Protein AF-A0A835I4B8-F1 (afdb_monomer)

pLDDT: mean 88.24, std 9.85, range [48.06, 96.88]

InterPro domains:
  IPR002713 FF domain [PF01846] (61-107)
  IPR002713 FF domain [PS51676] (58-112)
  IPR036517 FF domain superfamily [G3DSA:1.10.10.440] (50-114)
  IPR036517 FF domain superfamily [SSF81698] (50-108)
  IPR039726 Pre-mRNA-processing factor Prp40 [PTHR11864] (1-107)

Secondary structure (DSSP, 8-state):
-HHHHHHHHHHHHHHHHHHHHHHHHHHHHHHHHHHHHHHHHHHHHHHHHHHHHHHHHHHHHHHHHHHHHHH-TT--TT--HHHHHHHHHTSHHHHTS-HHHHHHHHHHHHHHHHHHHHHHHHHHHHHHT----

Structure (mmCIF, N/CA/C/O backbone):
data_AF-A0A835I4B8-F1
#
_entry.id   AF-A0A835I4B8-F1
#
loop_
_atom_site.group_PDB
_atom_site.id
_atom_site.type_symbol
_atom_site.label_atom_id
_atom_site.label_alt_id
_atom_site.label_comp_id
_atom_site.label_asym_id
_atom_site.label_entity_id
_atom_site.label_seq_id
_atom_site.pdbx_PDB_ins_code
_atom_site.Cartn_x
_atom_site.Cartn_y
_atom_site.Cartn_z
_atom_site.occupancy
_atom_site.B_iso_or_equiv
_atom_site.auth_seq_id
_atom_site.auth_comp_id
_atom_site.auth_asym_id
_atom_site.auth_atom_id
_atom_site.pdbx_PDB_model_num
ATOM 1 N N . GLU A 1 1 ? 53.348 14.210 -57.645 1.00 77.56 1 GLU A N 1
ATOM 2 C CA . GLU A 1 1 ? 52.325 15.281 -57.609 1.00 77.56 1 GLU A CA 1
ATOM 3 C C . GLU A 1 1 ? 50.900 14.759 -57.786 1.00 77.56 1 GLU A C 1
ATOM 5 O O . GLU A 1 1 ? 50.223 14.620 -56.779 1.00 77.56 1 GLU A O 1
ATOM 10 N N . ALA A 1 2 ? 50.426 14.392 -58.986 1.00 88.75 2 ALA A N 1
ATOM 11 C CA . ALA A 1 2 ? 49.009 14.008 -59.164 1.00 88.75 2 ALA A CA 1
ATOM 12 C C . ALA A 1 2 ? 48.566 12.755 -58.367 1.00 88.75 2 ALA A C 1
ATOM 14 O O . ALA A 1 2 ? 47.467 12.723 -57.818 1.00 88.75 2 ALA A O 1
ATOM 15 N N . LYS A 1 3 ? 49.424 11.729 -58.271 1.00 88.94 3 LYS A N 1
ATOM 16 C CA . LYS A 1 3 ? 49.136 10.504 -57.497 1.00 88.94 3 LYS A CA 1
ATOM 17 C C . LYS A 1 3 ? 49.097 10.756 -55.990 1.00 88.94 3 LYS A C 1
ATOM 19 O O . LYS A 1 3 ? 48.255 10.190 -55.302 1.00 88.94 3 LYS A O 1
ATOM 24 N N . ASP A 1 4 ? 49.986 11.613 -55.502 1.00 92.25 4 ASP A N 1
ATOM 25 C CA . ASP A 1 4 ? 50.086 11.944 -54.079 1.00 92.25 4 ASP A CA 1
ATOM 26 C C . ASP A 1 4 ? 48.875 12.770 -53.637 1.00 92.25 4 ASP A C 1
ATOM 28 O O . ASP A 1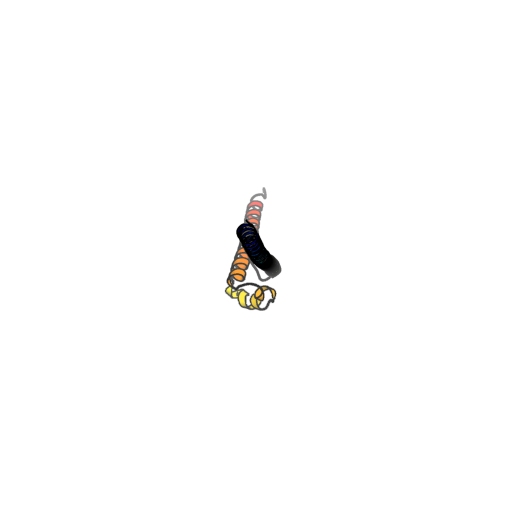 4 ? 48.282 12.491 -52.600 1.00 92.25 4 ASP A O 1
ATOM 32 N N . ALA A 1 5 ? 48.437 13.711 -54.481 1.00 92.38 5 ALA A N 1
ATOM 33 C CA . ALA A 1 5 ? 47.206 14.466 -54.266 1.00 92.38 5 ALA A CA 1
ATOM 34 C C . ALA A 1 5 ? 45.968 13.554 -54.245 1.00 92.38 5 ALA A C 1
ATOM 36 O O . ALA A 1 5 ? 45.131 13.669 -53.355 1.00 92.38 5 ALA A O 1
ATOM 37 N N . PHE A 1 6 ? 45.867 12.606 -55.184 1.00 92.12 6 PHE A N 1
ATOM 38 C CA . PHE A 1 6 ? 44.767 11.639 -55.201 1.00 92.12 6 PHE A CA 1
ATOM 39 C C . PHE A 1 6 ? 44.758 10.748 -53.951 1.00 92.12 6 PHE A C 1
ATOM 41 O O . PHE A 1 6 ? 43.703 10.515 -53.366 1.00 92.12 6 PHE A O 1
ATOM 48 N N . LYS A 1 7 ? 45.934 10.297 -53.502 1.00 94.12 7 LYS A N 1
ATOM 49 C CA . LYS A 1 7 ? 46.078 9.521 -52.268 1.00 94.12 7 LYS A CA 1
ATOM 50 C C . LYS A 1 7 ? 45.628 10.318 -51.039 1.00 94.12 7 LYS A C 1
ATOM 52 O O . LYS A 1 7 ? 44.854 9.793 -50.250 1.00 94.12 7 LYS A O 1
ATOM 57 N N . ALA A 1 8 ? 46.037 11.580 -50.921 1.00 94.12 8 ALA A N 1
ATOM 58 C CA . ALA A 1 8 ? 45.624 12.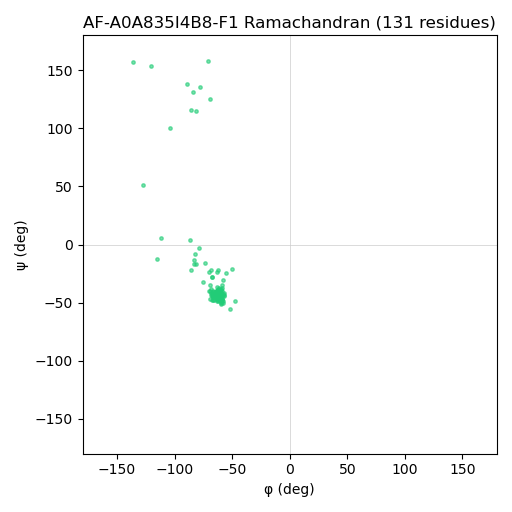445 -49.817 1.00 94.12 8 ALA A CA 1
ATOM 59 C C . ALA A 1 8 ? 44.102 12.683 -49.793 1.00 94.12 8 ALA A C 1
ATOM 61 O O . ALA A 1 8 ? 43.493 12.684 -48.727 1.00 94.12 8 ALA A O 1
ATOM 62 N N . LEU A 1 9 ? 43.471 12.834 -50.963 1.00 95.44 9 LEU A N 1
ATOM 63 C CA . LEU A 1 9 ? 42.014 12.966 -51.066 1.00 95.44 9 LEU A CA 1
ATOM 64 C C . LEU A 1 9 ? 41.284 11.684 -50.656 1.00 95.44 9 LEU A C 1
ATOM 66 O O . LEU A 1 9 ? 40.260 11.757 -49.982 1.00 95.44 9 LEU A O 1
ATOM 70 N N . LEU A 1 10 ? 41.809 10.516 -51.035 1.00 94.62 10 LEU A N 1
ATOM 71 C CA . LEU A 1 10 ? 41.258 9.233 -50.598 1.00 94.62 10 LEU A CA 1
ATOM 72 C C . LEU A 1 10 ? 41.387 9.048 -49.087 1.00 94.62 10 LEU A C 1
ATOM 74 O O . LEU A 1 10 ? 40.426 8.643 -48.443 1.00 94.62 10 LEU A O 1
ATOM 78 N N . GLU A 1 11 ? 42.548 9.368 -48.519 1.00 94.75 11 GLU A N 1
ATOM 79 C CA . GLU A 1 11 ? 42.771 9.308 -47.073 1.00 94.75 11 GLU A CA 1
ATOM 80 C C . GLU A 1 11 ? 41.817 10.247 -46.328 1.00 94.75 11 GLU A C 1
ATOM 82 O O . GLU A 1 11 ? 41.178 9.829 -45.366 1.00 94.75 11 GLU A O 1
ATOM 87 N N . TYR A 1 12 ? 41.640 11.478 -46.817 1.00 93.69 12 TYR A N 1
ATOM 88 C CA . TYR A 1 12 ? 40.679 12.425 -46.254 1.00 93.69 12 TYR A CA 1
ATOM 89 C C . TYR A 1 12 ? 39.241 11.890 -46.299 1.00 93.69 12 TYR A C 1
ATOM 91 O O . TYR A 1 12 ? 38.554 11.899 -45.281 1.00 93.69 12 TYR A O 1
ATOM 99 N N . ALA A 1 13 ? 38.805 11.365 -47.448 1.00 94.88 13 ALA A N 1
ATOM 100 C CA . ALA A 1 13 ? 37.458 10.821 -47.612 1.00 94.88 13 ALA A CA 1
ATOM 101 C C . ALA A 1 13 ? 37.197 9.601 -46.709 1.00 94.88 13 ALA A C 1
ATOM 103 O O . ALA A 1 13 ? 36.095 9.442 -46.184 1.00 94.88 13 ALA A O 1
ATOM 104 N N . ILE A 1 14 ? 38.205 8.746 -46.502 1.00 93.94 14 ILE A N 1
ATOM 105 C CA . ILE A 1 14 ? 38.115 7.601 -45.585 1.00 93.94 14 ILE A CA 1
ATOM 106 C C . ILE A 1 14 ? 37.962 8.087 -44.141 1.00 93.94 14 ILE A C 1
ATOM 108 O O . ILE A 1 14 ? 37.058 7.634 -43.442 1.00 93.94 14 ILE A O 1
ATOM 112 N N . ILE A 1 15 ? 38.792 9.041 -43.714 1.00 93.62 15 ILE A N 1
ATOM 113 C CA . ILE A 1 15 ? 38.738 9.605 -42.358 1.00 93.62 15 ILE A CA 1
ATOM 114 C C . ILE A 1 15 ? 37.384 10.282 -42.104 1.00 93.62 15 ILE A C 1
ATOM 116 O O . ILE A 1 15 ? 36.783 10.093 -41.047 1.00 93.62 15 ILE A O 1
ATOM 120 N N . GLU A 1 16 ? 36.871 11.040 -43.075 1.00 92.31 16 GLU A N 1
ATOM 121 C CA . GLU A 1 16 ? 35.561 11.688 -42.978 1.00 92.31 16 GLU A CA 1
ATOM 122 C C . GLU A 1 16 ? 34.424 10.660 -42.853 1.00 92.31 16 GLU A C 1
ATOM 124 O O . GLU A 1 16 ? 33.521 10.817 -42.026 1.00 92.31 16 GLU A O 1
ATOM 129 N N . TYR A 1 17 ? 34.478 9.571 -43.625 1.00 92.62 17 TYR A N 1
ATOM 130 C CA . TYR A 1 17 ? 33.515 8.476 -43.520 1.00 92.62 17 TYR A CA 1
ATOM 131 C C . TYR A 1 17 ? 33.559 7.792 -42.143 1.00 92.62 17 TYR A C 1
ATOM 133 O O . TYR A 1 17 ? 32.514 7.598 -41.516 1.00 92.62 17 TYR A O 1
ATOM 141 N N . GLU A 1 18 ? 34.752 7.461 -41.642 1.00 93.38 18 GLU A N 1
ATOM 142 C CA . GLU A 1 18 ? 34.939 6.821 -40.333 1.00 93.38 18 GLU A CA 1
ATOM 143 C C . GLU A 1 18 ? 34.450 7.704 -39.179 1.00 93.38 18 GLU A C 1
ATOM 145 O O . GLU A 1 18 ? 33.774 7.221 -38.261 1.00 93.38 18 GLU A O 1
ATOM 150 N N . TRP A 1 19 ? 34.737 9.007 -39.240 1.00 91.88 19 TRP A N 1
ATOM 151 C CA . TRP A 1 19 ? 34.287 9.965 -38.235 1.00 91.88 19 TRP A CA 1
ATOM 152 C C . TRP A 1 19 ? 32.757 10.065 -38.199 1.00 91.88 19 TRP A C 1
ATOM 154 O O . TRP A 1 19 ? 32.151 9.947 -37.131 1.00 91.88 19 TRP A O 1
ATOM 164 N N . ASN A 1 20 ? 32.117 10.181 -39.366 1.00 91.75 20 ASN A N 1
ATOM 165 C CA . ASN A 1 20 ? 30.658 10.236 -39.476 1.00 91.75 20 ASN A CA 1
ATOM 166 C C . ASN A 1 20 ? 29.978 8.950 -38.977 1.00 91.75 20 ASN A C 1
ATOM 168 O O . ASN A 1 20 ? 28.944 9.012 -38.303 1.00 91.75 20 ASN A O 1
ATOM 172 N N . LEU A 1 21 ? 30.555 7.780 -39.271 1.00 92.12 21 LEU A N 1
ATOM 173 C CA . LEU A 1 21 ? 30.039 6.500 -38.785 1.00 92.12 21 LEU A CA 1
ATOM 174 C C . LEU A 1 21 ? 30.111 6.420 -37.254 1.00 92.12 21 LEU A C 1
ATOM 176 O O . LEU A 1 21 ? 29.125 6.052 -36.613 1.00 92.12 21 LEU A O 1
ATOM 180 N N . THR A 1 22 ? 31.243 6.819 -36.673 1.00 88.50 22 THR A N 1
ATOM 181 C CA . THR A 1 22 ? 31.463 6.825 -35.218 1.00 88.50 22 THR A CA 1
ATOM 182 C C . THR A 1 22 ? 30.486 7.764 -34.517 1.00 88.50 22 THR A C 1
ATOM 184 O O . THR A 1 22 ? 29.775 7.343 -33.603 1.00 88.50 22 THR A O 1
ATOM 187 N N . ALA A 1 23 ? 30.352 8.997 -35.011 1.00 89.31 23 ALA A N 1
ATOM 188 C CA . ALA A 1 23 ? 29.431 9.986 -34.458 1.00 89.31 23 ALA A CA 1
ATOM 189 C C . ALA A 1 23 ? 27.964 9.513 -34.498 1.00 89.31 23 ALA A C 1
ATOM 191 O O . ALA A 1 23 ? 27.202 9.726 -33.550 1.00 89.31 23 ALA A O 1
ATOM 192 N N . ASN A 1 24 ? 27.547 8.825 -35.567 1.00 89.62 24 ASN A N 1
ATOM 193 C CA . ASN A 1 24 ? 26.193 8.280 -35.652 1.00 89.62 24 ASN A CA 1
ATOM 194 C C . ASN A 1 24 ? 25.969 7.122 -34.667 1.00 89.62 24 ASN A C 1
ATOM 196 O O . ASN A 1 24 ? 24.909 7.049 -34.042 1.00 89.62 24 ASN A O 1
ATOM 200 N N . VAL A 1 25 ? 26.959 6.240 -34.492 1.00 89.44 25 VAL A N 1
ATOM 201 C CA . VAL A 1 25 ? 26.896 5.150 -33.505 1.00 89.44 25 VAL A CA 1
ATOM 202 C C . VAL A 1 25 ? 26.794 5.715 -32.091 1.00 89.44 25 VAL A C 1
ATOM 204 O O . VAL A 1 25 ? 25.899 5.311 -31.351 1.00 89.44 25 VAL A O 1
ATOM 207 N N . GLU A 1 26 ? 27.629 6.688 -31.730 1.00 86.06 26 GLU A N 1
ATOM 208 C CA . GLU A 1 26 ? 27.573 7.363 -30.427 1.00 86.06 26 GLU A CA 1
ATOM 209 C C . GLU A 1 26 ? 26.210 8.018 -30.192 1.00 86.06 26 GLU A C 1
ATOM 211 O O . GLU A 1 26 ? 25.564 7.773 -29.173 1.00 86.06 26 GLU A O 1
ATOM 216 N N . SER A 1 27 ? 25.711 8.768 -31.176 1.00 86.88 27 SER A N 1
ATOM 217 C CA . SER A 1 27 ? 24.391 9.397 -31.115 1.00 86.88 27 SER A CA 1
ATOM 218 C C . SER A 1 27 ? 23.259 8.368 -30.987 1.00 86.88 27 SER A C 1
ATOM 220 O O . SER A 1 27 ? 22.280 8.584 -30.269 1.00 86.88 27 SER A O 1
ATOM 222 N N . ALA A 1 28 ? 23.371 7.217 -31.655 1.00 88.31 28 ALA A N 1
ATOM 223 C CA . ALA A 1 28 ? 22.406 6.130 -31.538 1.00 88.31 28 ALA A CA 1
ATOM 224 C C . ALA A 1 28 ? 22.438 5.477 -30.149 1.00 88.31 28 ALA A C 1
ATOM 226 O O . ALA A 1 28 ? 21.371 5.250 -29.573 1.00 88.31 28 ALA A O 1
ATOM 227 N N . VAL A 1 29 ? 23.630 5.229 -29.597 1.00 86.75 29 VAL A N 1
ATOM 228 C CA . VAL A 1 29 ? 23.812 4.697 -28.239 1.00 86.75 29 VAL A CA 1
ATOM 229 C C . VAL A 1 29 ? 23.253 5.665 -27.203 1.00 86.75 29 VAL A C 1
ATOM 231 O O . VAL A 1 29 ? 22.501 5.239 -26.328 1.00 86.75 29 VAL A O 1
ATOM 234 N N . GLU A 1 30 ? 23.541 6.958 -27.326 1.00 88.25 30 GLU A N 1
ATOM 235 C CA . GLU A 1 30 ? 23.060 7.971 -26.387 1.00 88.25 30 GLU A CA 1
ATOM 236 C C . GLU A 1 30 ? 21.530 8.067 -26.399 1.00 88.25 30 GLU A C 1
ATOM 238 O O . GLU A 1 30 ? 20.886 8.042 -25.352 1.00 88.25 30 GLU A O 1
ATOM 243 N N . ARG A 1 31 ? 20.907 8.026 -27.584 1.00 87.44 31 ARG A N 1
ATOM 244 C CA . ARG A 1 31 ? 19.442 7.942 -27.701 1.00 87.44 31 ARG A CA 1
ATOM 245 C C . ARG A 1 31 ? 18.865 6.691 -27.034 1.00 87.44 31 ARG A C 1
ATOM 247 O O . ARG A 1 31 ? 17.778 6.757 -26.462 1.00 87.44 31 ARG A O 1
ATOM 254 N N . VAL A 1 32 ? 19.532 5.539 -27.145 1.00 88.31 32 VAL A N 1
ATOM 255 C CA . VAL A 1 32 ? 19.093 4.293 -26.490 1.00 88.31 32 VAL A CA 1
ATOM 256 C C . VAL A 1 32 ? 19.200 4.418 -24.971 1.00 88.31 32 VAL A C 1
ATOM 258 O O . VAL A 1 32 ? 18.249 4.052 -24.281 1.00 88.31 32 VAL A O 1
ATOM 261 N N . ARG A 1 33 ? 20.310 4.962 -24.459 1.00 90.50 33 ARG A N 1
ATOM 262 C CA . ARG A 1 33 ? 20.512 5.214 -23.024 1.00 90.50 33 ARG A CA 1
ATOM 263 C C . ARG A 1 33 ? 19.454 6.156 -22.475 1.00 90.50 33 ARG A C 1
ATOM 265 O O . ARG A 1 33 ? 18.733 5.772 -21.566 1.00 90.50 33 ARG A O 1
ATOM 272 N N . HIS A 1 34 ? 19.253 7.302 -23.118 1.00 91.50 34 HIS A N 1
ATOM 273 C CA . HIS A 1 34 ? 18.256 8.273 -22.687 1.00 91.50 34 HIS A CA 1
ATOM 274 C C . HIS A 1 34 ? 16.840 7.677 -22.620 1.00 91.50 34 HIS A C 1
ATOM 276 O O . HIS A 1 34 ? 16.107 7.902 -21.659 1.00 91.50 34 HIS A O 1
ATOM 282 N N . ARG A 1 35 ? 16.449 6.851 -23.603 1.00 91.81 35 ARG A N 1
ATOM 283 C CA . ARG A 1 35 ? 15.161 6.137 -23.552 1.00 91.81 35 ARG A CA 1
ATOM 284 C C . ARG A 1 35 ? 15.076 5.156 -22.387 1.00 91.81 35 ARG A C 1
ATOM 286 O O . ARG A 1 35 ? 14.013 5.036 -21.782 1.00 91.81 35 ARG A O 1
ATOM 293 N N . LYS A 1 36 ? 16.164 4.441 -22.100 1.00 94.62 36 LYS A N 1
ATOM 294 C CA . LYS A 1 36 ? 16.232 3.509 -20.975 1.00 94.62 36 LYS A CA 1
ATOM 295 C C . LYS A 1 36 ? 16.080 4.254 -19.647 1.00 94.62 36 LYS A C 1
ATOM 297 O O . LYS A 1 36 ? 15.245 3.854 -18.845 1.00 94.62 36 LYS A O 1
ATOM 302 N N . ASP A 1 37 ? 16.786 5.365 -19.471 1.00 95.31 37 ASP A N 1
ATOM 303 C CA . ASP A 1 37 ? 16.724 6.179 -18.253 1.00 95.31 37 ASP A CA 1
ATOM 304 C C . ASP A 1 37 ? 15.321 6.760 -18.027 1.00 95.31 37 ASP A C 1
ATOM 306 O O . ASP A 1 37 ? 14.788 6.707 -16.918 1.00 95.31 37 ASP A O 1
ATOM 310 N N . LEU A 1 38 ? 14.671 7.253 -19.090 1.00 95.25 38 LEU A N 1
ATOM 311 C CA . LEU A 1 38 ? 13.279 7.708 -19.027 1.00 95.25 38 LEU A CA 1
ATOM 312 C C . LEU A 1 38 ? 12.330 6.585 -18.592 1.00 95.25 38 LEU A C 1
ATOM 314 O O . LEU A 1 38 ? 11.438 6.809 -17.774 1.00 95.25 38 LEU A O 1
ATOM 318 N N . PHE A 1 39 ? 12.523 5.378 -19.124 1.00 93.88 39 PHE A N 1
ATOM 319 C CA . PHE A 1 39 ? 11.700 4.225 -18.778 1.00 93.88 39 PHE A CA 1
ATOM 320 C C . PHE A 1 39 ? 11.920 3.774 -17.328 1.00 93.88 39 PHE A C 1
ATOM 322 O O . PHE A 1 39 ? 10.954 3.532 -16.606 1.00 93.88 39 PHE A O 1
ATOM 329 N N . GLU A 1 40 ? 13.171 3.710 -16.872 1.00 96.44 40 GLU A N 1
ATOM 330 C CA . GLU A 1 40 ? 13.507 3.385 -15.483 1.00 96.44 40 GLU A CA 1
ATOM 331 C C . GLU A 1 40 ? 12.942 4.423 -14.503 1.00 96.44 40 GLU A C 1
ATOM 333 O O . GLU A 1 40 ? 12.349 4.046 -13.489 1.00 96.44 40 GLU A O 1
ATOM 338 N N . SER A 1 41 ? 13.039 5.715 -14.834 1.00 96.25 41 SER A N 1
ATOM 339 C CA . SER A 1 41 ? 12.436 6.801 -14.056 1.00 96.25 41 SER A CA 1
ATOM 340 C C . SER A 1 41 ? 10.915 6.648 -13.958 1.00 96.25 41 SER A C 1
ATOM 342 O O . SER A 1 41 ? 10.358 6.651 -12.859 1.00 96.25 41 SER A O 1
ATOM 344 N N . TYR A 1 42 ? 10.243 6.400 -15.087 1.00 95.25 42 TYR A N 1
ATOM 345 C CA . TYR A 1 42 ? 8.799 6.169 -15.121 1.00 95.25 42 TYR A CA 1
ATOM 346 C C . TYR A 1 42 ? 8.374 4.977 -14.250 1.00 95.25 42 TYR A C 1
ATOM 348 O O . TYR A 1 42 ? 7.418 5.082 -13.480 1.00 95.25 42 TYR A O 1
ATOM 356 N N . LEU A 1 43 ? 9.096 3.852 -14.311 1.00 96.88 43 LEU A N 1
ATOM 357 C CA . LEU A 1 43 ? 8.820 2.692 -13.457 1.00 96.88 43 LEU A CA 1
ATOM 358 C C . LEU A 1 43 ? 9.015 3.006 -11.968 1.00 96.88 43 LEU A C 1
ATOM 360 O O . LEU A 1 43 ? 8.223 2.561 -11.132 1.00 96.88 43 LEU A O 1
ATOM 364 N N . ALA A 1 44 ? 10.045 3.778 -11.619 1.00 96.88 44 ALA A N 1
ATOM 365 C CA . ALA A 1 44 ? 10.287 4.197 -10.243 1.00 96.88 44 ALA A CA 1
ATOM 366 C C . ALA A 1 44 ? 9.161 5.104 -9.719 1.00 96.88 44 ALA A C 1
ATOM 368 O O . ALA A 1 44 ? 8.671 4.901 -8.602 1.00 96.88 44 ALA A O 1
ATOM 369 N N . GLU A 1 45 ? 8.708 6.064 -10.526 1.00 96.25 45 GLU A N 1
ATOM 370 C CA . GLU A 1 45 ? 7.574 6.934 -10.203 1.00 96.25 45 GLU A CA 1
ATOM 371 C C . GLU A 1 45 ? 6.268 6.150 -10.066 1.00 96.25 45 GLU A C 1
ATOM 373 O O . GLU A 1 45 ? 5.522 6.363 -9.105 1.00 96.25 45 GLU A O 1
ATOM 378 N N . LEU A 1 46 ? 6.014 5.201 -10.971 1.00 95.81 46 LEU A N 1
ATOM 379 C CA . LEU A 1 46 ? 4.839 4.337 -10.918 1.00 95.81 46 LEU A CA 1
ATOM 380 C C . LEU A 1 46 ? 4.820 3.524 -9.619 1.00 95.81 46 LEU A C 1
ATOM 382 O O . LEU A 1 46 ? 3.845 3.584 -8.870 1.00 95.81 46 LEU A O 1
ATOM 386 N N . LYS A 1 47 ? 5.935 2.870 -9.276 1.00 95.81 47 LYS A N 1
ATOM 387 C CA . LYS A 1 47 ? 6.080 2.111 -8.025 1.00 95.81 47 LYS A CA 1
ATOM 388 C C . LYS A 1 47 ? 5.906 2.995 -6.789 1.00 95.81 47 LYS A C 1
ATOM 390 O O . LYS A 1 47 ? 5.286 2.587 -5.805 1.00 95.81 47 LYS A O 1
ATOM 395 N N . LYS A 1 48 ? 6.436 4.222 -6.819 1.00 96.62 48 LYS A N 1
ATOM 396 C CA . LYS A 1 48 ? 6.255 5.205 -5.741 1.00 96.62 48 LYS A CA 1
ATOM 397 C C . LYS A 1 48 ? 4.779 5.566 -5.571 1.00 96.62 48 LYS A C 1
ATOM 399 O O . LYS A 1 48 ? 4.295 5.615 -4.441 1.00 96.62 48 LYS A O 1
ATOM 404 N N . LYS A 1 49 ? 4.064 5.789 -6.676 1.00 95.50 49 LYS A N 1
ATOM 405 C CA . LYS A 1 49 ? 2.634 6.116 -6.686 1.00 95.50 49 LYS A CA 1
ATOM 406 C C . LYS A 1 49 ? 1.778 4.959 -6.173 1.00 95.50 49 LYS A C 1
ATOM 408 O O . LYS A 1 49 ? 0.885 5.186 -5.362 1.00 95.50 49 LYS A O 1
ATOM 413 N N . GLU A 1 50 ? 2.069 3.730 -6.586 1.00 96.12 50 GLU A N 1
ATOM 414 C CA . GLU A 1 50 ? 1.380 2.530 -6.097 1.00 96.12 50 GLU A CA 1
ATOM 415 C C . GLU A 1 50 ? 1.582 2.336 -4.594 1.00 96.12 50 GL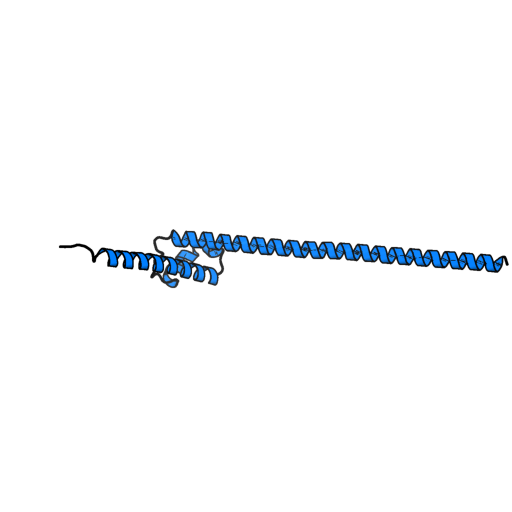U A C 1
ATOM 417 O O . GLU A 1 50 ? 0.612 2.143 -3.863 1.00 96.12 50 GLU A O 1
ATOM 422 N N . LYS A 1 51 ? 2.821 2.489 -4.107 1.00 95.81 51 LYS A N 1
ATOM 423 C CA . LYS A 1 51 ? 3.121 2.426 -2.671 1.00 95.81 51 LYS A CA 1
ATOM 424 C C . LYS A 1 51 ? 2.381 3.509 -1.882 1.00 95.81 51 LYS A C 1
ATOM 426 O O . LYS A 1 51 ? 1.867 3.229 -0.802 1.00 95.81 51 LYS A O 1
ATOM 431 N N . ALA A 1 52 ? 2.314 4.733 -2.408 1.00 95.94 52 ALA A N 1
ATOM 432 C CA . ALA A 1 52 ? 1.571 5.821 -1.775 1.00 95.94 52 ALA A CA 1
ATOM 433 C C . A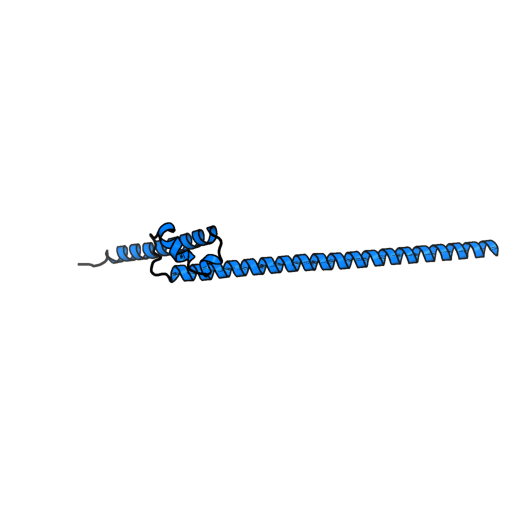LA A 1 52 ? 0.067 5.511 -1.699 1.00 95.94 52 ALA A C 1
ATOM 435 O O . ALA A 1 52 ? -0.527 5.645 -0.631 1.00 95.94 52 ALA A O 1
ATOM 436 N N . LYS A 1 53 ? -0.523 5.007 -2.790 1.00 95.62 53 LYS A N 1
ATOM 437 C CA . LYS A 1 53 ? -1.937 4.613 -2.835 1.00 95.62 53 LYS A CA 1
ATOM 438 C C . LYS A 1 53 ? -2.251 3.492 -1.841 1.00 95.62 53 LYS A C 1
ATOM 440 O O . LYS A 1 53 ? -3.224 3.604 -1.103 1.00 95.62 53 LYS A O 1
ATOM 445 N N . ALA A 1 54 ? -1.414 2.455 -1.786 1.00 94.12 54 ALA A N 1
ATOM 446 C CA . ALA A 1 54 ? -1.569 1.356 -0.833 1.00 94.12 54 ALA A CA 1
ATOM 447 C C . ALA A 1 54 ? -1.496 1.850 0.623 1.00 94.12 54 ALA A C 1
ATOM 449 O O . ALA A 1 54 ? -2.295 1.443 1.463 1.00 94.12 54 ALA A O 1
ATOM 450 N N . HIS A 1 55 ? -0.588 2.786 0.916 1.00 93.56 55 HIS A N 1
ATOM 451 C CA . HIS A 1 55 ? -0.467 3.389 2.246 1.00 93.56 55 HIS A CA 1
ATOM 452 C C . HIS A 1 55 ? -1.685 4.235 2.632 1.00 93.56 55 HIS A C 1
ATOM 454 O O . HIS A 1 55 ? -2.161 4.179 3.765 1.00 93.56 55 HIS A O 1
ATOM 460 N N . GLU A 1 56 ? -2.206 5.033 1.702 1.00 95.88 56 GLU A N 1
ATOM 461 C CA . GLU A 1 56 ? -3.411 5.839 1.921 1.00 95.88 56 GLU A CA 1
ATOM 462 C C . GLU A 1 56 ? -4.656 4.975 2.124 1.00 95.88 56 GLU A C 1
ATOM 464 O O . GLU A 1 56 ? -5.475 5.261 3.000 1.00 95.88 56 GLU A O 1
ATOM 469 N 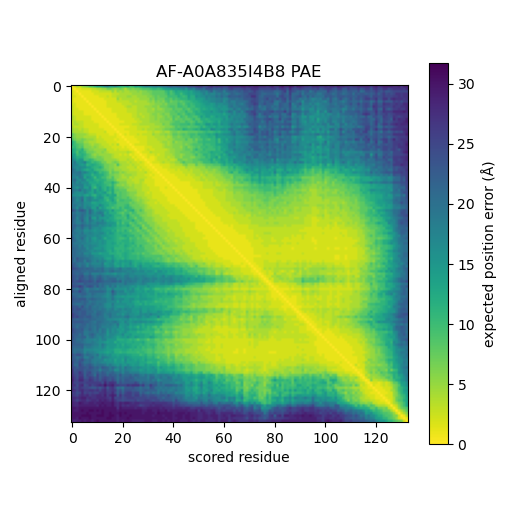N . GLU A 1 57 ? -4.784 3.901 1.349 1.00 95.69 57 GLU A N 1
ATOM 470 C CA . GLU A 1 57 ? -5.840 2.905 1.495 1.00 95.69 57 GLU A CA 1
ATOM 471 C C . GLU A 1 57 ? -5.765 2.199 2.847 1.00 95.69 57 GLU A C 1
ATOM 473 O O . GLU A 1 57 ? -6.760 2.155 3.565 1.00 95.69 57 GLU A O 1
ATOM 478 N N . HIS A 1 58 ? -4.579 1.758 3.257 1.00 94.56 58 HIS A N 1
ATOM 479 C CA . HIS A 1 58 ? -4.375 1.151 4.566 1.00 94.56 58 HIS A CA 1
ATOM 480 C C . HIS A 1 58 ? -4.742 2.112 5.713 1.00 94.56 58 HIS A C 1
ATOM 482 O O . HIS A 1 58 ? -5.518 1.761 6.602 1.00 94.56 58 HIS A O 1
ATOM 488 N N . LYS A 1 59 ? -4.306 3.380 5.651 1.00 95.38 59 LYS A N 1
ATOM 489 C CA . LYS A 1 59 ? -4.716 4.421 6.615 1.00 95.38 59 LYS A CA 1
ATOM 490 C C . LYS A 1 59 ? -6.225 4.645 6.649 1.00 95.38 59 LYS A C 1
ATOM 492 O O . LYS A 1 59 ? -6.783 4.952 7.704 1.00 95.38 59 LYS A O 1
ATOM 497 N N . ARG A 1 60 ? -6.894 4.577 5.498 1.00 96.25 60 ARG A N 1
ATOM 498 C CA . ARG A 1 60 ? -8.353 4.686 5.417 1.00 96.25 60 ARG A CA 1
ATOM 499 C C . ARG A 1 60 ? -9.015 3.486 6.094 1.00 96.25 60 ARG A C 1
ATOM 501 O O . ARG A 1 60 ? -9.851 3.711 6.963 1.00 96.25 60 ARG A O 1
ATOM 508 N N . ASN A 1 61 ? -8.570 2.267 5.797 1.00 94.81 61 ASN A N 1
ATOM 509 C CA . ASN A 1 61 ? -9.091 1.040 6.403 1.00 94.81 61 ASN A CA 1
ATOM 510 C C . ASN A 1 61 ? -8.944 1.058 7.934 1.00 94.81 61 ASN A C 1
ATOM 512 O O . ASN A 1 61 ? -9.901 0.752 8.640 1.00 94.81 61 ASN A O 1
ATOM 516 N N . ILE A 1 62 ? -7.795 1.511 8.456 1.00 94.44 62 ILE A N 1
ATOM 517 C CA . ILE A 1 62 ? -7.587 1.679 9.904 1.00 94.44 62 ILE A CA 1
ATOM 518 C C . ILE A 1 62 ? -8.616 2.644 10.502 1.00 94.44 62 ILE A C 1
ATOM 520 O O . ILE A 1 62 ? -9.212 2.354 11.539 1.00 94.44 62 ILE A O 1
ATOM 524 N N . ARG A 1 63 ? -8.831 3.806 9.871 1.00 94.62 63 ARG A N 1
ATOM 525 C CA . ARG A 1 63 ? -9.784 4.810 10.373 1.00 94.62 63 ARG A CA 1
ATOM 526 C C . ARG A 1 63 ? -11.215 4.283 10.379 1.00 94.62 63 ARG A C 1
ATOM 528 O O . ARG A 1 63 ? -11.910 4.467 11.374 1.00 94.62 63 ARG A O 1
ATOM 535 N N . GLU A 1 64 ? -11.631 3.621 9.305 1.00 95.00 64 GLU A N 1
ATOM 536 C CA . GLU A 1 64 ? -12.964 3.019 9.190 1.00 95.00 64 GLU A CA 1
ATOM 537 C C . GLU A 1 64 ? -13.177 1.923 10.239 1.00 95.00 64 GLU A C 1
ATOM 539 O O . GLU A 1 64 ? -14.211 1.901 10.906 1.00 95.00 64 GLU A O 1
ATOM 544 N N . TYR A 1 65 ? -12.185 1.051 10.440 1.00 94.94 65 TYR A N 1
ATOM 545 C CA . TYR A 1 65 ? -12.255 -0.006 11.446 1.00 94.94 65 TYR A CA 1
ATOM 546 C C . TYR A 1 65 ? -12.272 0.559 12.870 1.00 94.94 65 TYR A C 1
ATOM 548 O O . TYR A 1 65 ? -13.074 0.137 13.699 1.00 94.94 65 TYR A O 1
ATOM 556 N N . LYS A 1 66 ? -11.465 1.587 13.152 1.00 93.19 66 LYS A N 1
ATOM 557 C CA . LYS A 1 66 ? -11.492 2.287 14.441 1.00 93.19 66 LYS A CA 1
ATOM 558 C C . LYS A 1 66 ? -12.869 2.887 14.734 1.00 93.19 66 LYS A C 1
ATOM 560 O O . LYS A 1 66 ? -13.383 2.713 15.835 1.00 93.19 66 LYS A O 1
ATOM 565 N N . GLN A 1 67 ? -13.469 3.571 13.760 1.00 92.75 67 GLN A N 1
ATOM 566 C CA . GLN A 1 67 ? -14.814 4.138 13.899 1.00 92.75 67 GLN A CA 1
ATOM 567 C C . GLN A 1 67 ? -15.867 3.048 14.117 1.00 92.75 67 GLN A C 1
ATOM 569 O O . GLN A 1 67 ? -16.740 3.204 14.967 1.00 92.75 67 GLN A O 1
ATOM 574 N N . PHE A 1 68 ? -15.755 1.926 13.404 1.00 93.31 68 PHE A N 1
ATOM 575 C CA . PHE A 1 68 ? -16.614 0.766 13.611 1.00 93.31 68 PHE A CA 1
ATOM 576 C C . PHE A 1 68 ? -16.533 0.243 15.049 1.00 93.31 68 PHE A C 1
ATOM 578 O O . PHE A 1 68 ? -17.567 0.122 15.707 1.00 93.31 68 PHE A O 1
ATOM 585 N N . LEU A 1 69 ? -15.324 0.015 15.571 1.00 92.69 69 LEU A N 1
ATOM 586 C CA . LEU A 1 69 ? -15.132 -0.433 16.952 1.00 92.69 69 LEU A CA 1
ATOM 587 C C . LEU A 1 69 ? -15.719 0.555 17.965 1.00 92.69 69 LEU A C 1
ATOM 589 O O . LEU A 1 69 ? -16.345 0.136 18.931 1.00 92.69 69 LEU A O 1
ATOM 593 N N . GLN A 1 70 ? -15.557 1.859 17.731 1.00 90.06 70 GLN A N 1
ATOM 594 C CA . GLN A 1 70 ? -16.124 2.901 18.591 1.00 90.06 70 GLN A CA 1
ATOM 595 C C . GLN A 1 70 ? -17.657 2.965 18.537 1.00 90.06 70 GLN A C 1
ATOM 597 O O . GLN A 1 70 ? -18.273 3.378 19.512 1.00 90.06 70 GLN A O 1
ATOM 602 N N . SER A 1 71 ? -18.270 2.562 17.420 1.00 89.62 71 SER A N 1
ATOM 603 C CA . SER A 1 71 ? -19.731 2.490 17.271 1.00 89.62 71 SER A CA 1
ATOM 604 C C . SER A 1 71 ? -20.357 1.218 17.855 1.00 89.62 71 SER A C 1
ATOM 606 O O . SER A 1 71 ? -21.577 1.098 17.890 1.00 89.62 71 SER A O 1
ATOM 608 N N . CYS A 1 72 ? -19.544 0.247 18.278 1.00 89.88 72 CYS A N 1
ATOM 609 C CA . CYS A 1 72 ? -20.032 -1.017 18.812 1.00 89.88 72 CYS A CA 1
ATOM 610 C C . CYS A 1 72 ? -20.332 -0.914 20.313 1.00 89.88 72 CYS A C 1
ATOM 612 O O . CYS A 1 72 ? -19.416 -0.840 21.126 1.00 89.88 72 CYS A O 1
ATOM 614 N N . ASP A 1 73 ? -21.599 -1.065 20.701 1.00 87.12 73 ASP A N 1
ATOM 615 C CA . ASP A 1 73 ? -22.035 -0.988 22.111 1.00 87.12 73 ASP A CA 1
ATOM 616 C C . ASP A 1 73 ? -21.432 -2.072 23.027 1.00 87.12 73 ASP A C 1
ATOM 618 O O . ASP A 1 73 ? -21.405 -1.949 24.255 1.00 87.12 73 ASP A O 1
ATOM 622 N N . PHE A 1 74 ? -20.975 -3.179 22.437 1.00 87.31 74 PHE A N 1
ATOM 623 C CA . PHE A 1 74 ? -20.346 -4.277 23.169 1.00 87.31 74 PHE A CA 1
ATOM 624 C C . PHE A 1 74 ? -18.855 -4.041 23.437 1.00 87.31 74 PHE A C 1
ATOM 626 O O . PHE A 1 74 ? -18.280 -4.748 24.262 1.00 87.31 74 PHE A O 1
ATOM 633 N N . ILE A 1 75 ? -18.223 -3.066 22.778 1.00 88.19 75 ILE A N 1
ATOM 634 C CA . ILE A 1 75 ? -16.819 -2.718 22.998 1.00 88.19 75 ILE A CA 1
ATOM 635 C C . ILE A 1 75 ? -16.733 -1.815 24.234 1.00 88.19 75 ILE A C 1
ATOM 637 O O . ILE A 1 75 ? -17.266 -0.711 24.253 1.00 88.19 75 ILE A O 1
ATOM 641 N N . LYS A 1 76 ? -16.078 -2.304 25.292 1.00 84.25 76 LYS A N 1
ATOM 642 C CA . LYS A 1 76 ? -15.913 -1.611 26.582 1.00 84.25 76 LYS A CA 1
ATOM 643 C C . LYS A 1 76 ? -14.485 -1.757 27.085 1.00 84.25 76 LYS A C 1
ATOM 645 O O . LYS A 1 76 ? -13.838 -2.745 26.755 1.00 84.25 76 LYS A O 1
ATOM 650 N N . ALA A 1 77 ? -14.035 -0.852 27.955 1.00 82.56 77 ALA A N 1
ATOM 651 C CA . ALA A 1 77 ? -12.663 -0.778 28.476 1.00 82.56 77 ALA A CA 1
ATOM 652 C C . ALA A 1 77 ? -12.064 -2.092 29.036 1.00 82.56 77 ALA A C 1
ATOM 654 O O . ALA A 1 77 ? -10.848 -2.219 29.123 1.00 82.56 77 ALA A O 1
ATOM 655 N N . ASN A 1 78 ? -12.884 -3.076 29.419 1.00 83.94 78 ASN A N 1
ATOM 656 C CA . ASN A 1 78 ? -12.440 -4.349 30.000 1.00 83.94 78 ASN A CA 1
ATOM 657 C C . ASN A 1 78 ? -12.679 -5.583 29.108 1.00 83.94 78 ASN A C 1
ATOM 659 O O . ASN A 1 78 ? -12.482 -6.715 29.565 1.00 83.94 78 ASN A O 1
ATOM 663 N N . ILE A 1 79 ? -13.147 -5.407 27.868 1.00 89.75 79 ILE A N 1
ATOM 664 C CA . ILE A 1 79 ? -13.469 -6.541 27.003 1.00 89.75 79 ILE A CA 1
ATOM 665 C C . ILE A 1 79 ? -12.206 -7.150 26.389 1.00 89.75 79 ILE A C 1
ATOM 667 O O . ILE A 1 79 ? -11.312 -6.458 25.914 1.00 89.75 79 ILE A O 1
ATOM 671 N N . GLN A 1 80 ? -12.129 -8.479 26.406 1.00 89.94 80 GLN A N 1
ATOM 672 C CA . GLN A 1 80 ? -11.001 -9.220 25.846 1.00 89.94 80 GLN A CA 1
ATOM 673 C C . GLN A 1 80 ? -11.238 -9.522 24.368 1.00 89.94 80 GLN A C 1
ATOM 675 O O . GLN A 1 80 ? -12.322 -9.991 24.015 1.00 89.94 80 GLN A O 1
ATOM 680 N N . TRP A 1 81 ? -10.197 -9.374 23.540 1.00 91.38 81 TRP A N 1
ATOM 681 C CA . TRP A 1 81 ? -10.237 -9.661 22.100 1.00 91.38 81 TRP A CA 1
ATOM 682 C C . TRP A 1 81 ? -10.887 -11.013 21.779 1.00 91.38 81 TRP A C 1
ATOM 684 O O . TRP A 1 81 ? -11.833 -11.070 21.003 1.00 91.38 81 TRP A O 1
ATOM 694 N N . ARG A 1 82 ? -10.483 -12.089 22.473 1.00 90.88 82 ARG A N 1
ATOM 695 C CA . ARG A 1 82 ? -11.007 -13.455 22.250 1.00 90.88 82 ARG A CA 1
ATOM 696 C C . ARG A 1 82 ? -12.532 -13.581 22.358 1.00 90.88 82 ARG A C 1
ATOM 698 O O . ARG A 1 82 ? -13.086 -14.522 21.813 1.00 90.88 82 ARG A O 1
ATOM 705 N N . LYS A 1 83 ? -13.211 -12.686 23.087 1.00 91.50 83 LYS A N 1
ATOM 706 C CA . LYS A 1 83 ? -14.675 -12.729 23.269 1.00 91.50 83 LYS A CA 1
ATOM 707 C C . LYS A 1 83 ? -15.446 -12.037 22.150 1.00 91.50 83 LYS A C 1
ATOM 709 O O . LYS A 1 83 ? -16.637 -12.279 22.000 1.00 91.50 83 LYS A O 1
ATOM 714 N N . VAL A 1 84 ? -14.791 -11.132 21.430 1.00 90.81 84 VAL A N 1
ATOM 715 C CA . VAL A 1 84 ? -15.410 -10.306 20.387 1.00 90.81 84 VAL A CA 1
ATOM 716 C C . VAL A 1 84 ? -14.856 -10.599 19.003 1.00 90.81 84 VAL A C 1
ATOM 718 O O . VAL A 1 84 ? -15.464 -10.177 18.029 1.00 90.81 84 VAL A O 1
ATOM 721 N N . GLN A 1 85 ? -13.744 -11.332 18.918 1.00 91.12 85 GLN A N 1
ATOM 722 C CA . GLN A 1 85 ? -13.046 -11.636 17.678 1.00 91.12 85 GLN A CA 1
ATOM 723 C C . GLN A 1 85 ? -13.982 -12.214 16.616 1.00 91.12 85 GLN A C 1
ATOM 725 O O . GLN A 1 85 ? -14.089 -11.617 15.552 1.00 91.12 85 GLN A O 1
ATOM 730 N N . ASP A 1 86 ? -14.704 -13.297 16.919 1.00 90.69 86 ASP A N 1
ATOM 731 C CA . ASP A 1 86 ? -15.578 -13.962 15.941 1.00 90.69 86 ASP A CA 1
ATOM 732 C C . ASP A 1 86 ? -16.622 -12.993 15.366 1.00 90.69 86 ASP A C 1
ATOM 734 O O . ASP A 1 86 ? -16.795 -12.897 14.156 1.00 90.69 86 ASP A O 1
ATOM 738 N N . ARG A 1 87 ? -17.235 -12.175 16.230 1.00 89.44 87 ARG A N 1
ATOM 739 C CA . ARG A 1 87 ? -18.231 -11.172 15.831 1.00 89.44 87 ARG A CA 1
ATOM 740 C C . ARG A 1 87 ? -17.630 -10.016 15.027 1.00 89.44 87 ARG A C 1
ATOM 742 O O . ARG A 1 87 ? -18.298 -9.454 14.168 1.00 89.44 87 ARG A O 1
ATOM 749 N N . LEU A 1 88 ? -16.399 -9.610 15.331 1.00 89.81 88 LEU A N 1
ATOM 750 C CA . LEU A 1 88 ? -15.706 -8.548 14.597 1.00 89.81 88 LEU A CA 1
ATOM 751 C C . LEU A 1 88 ? -15.209 -9.038 13.233 1.00 89.81 88 LEU A C 1
ATOM 753 O O . LEU A 1 88 ? -15.158 -8.252 12.293 1.00 89.81 88 LEU A O 1
ATOM 757 N N . GLU A 1 89 ? -14.843 -10.315 13.113 1.00 88.81 89 GLU A N 1
ATOM 758 C CA . GLU A 1 89 ? -14.386 -10.931 11.862 1.00 88.81 89 GLU A CA 1
ATOM 759 C C . GLU A 1 89 ? -15.518 -11.169 10.847 1.00 88.81 89 GLU A C 1
ATOM 761 O O . GLU A 1 89 ? -15.227 -11.312 9.660 1.00 88.81 89 GLU A O 1
ATOM 766 N N . GLU A 1 90 ? -16.786 -11.126 11.270 1.00 88.44 90 GLU A N 1
ATOM 767 C CA . GLU A 1 90 ? -17.951 -11.102 10.369 1.00 88.44 90 GLU A CA 1
ATOM 768 C C . GLU A 1 90 ? -18.071 -9.787 9.570 1.00 88.44 90 GLU A C 1
ATOM 770 O O . GLU A 1 90 ? -18.712 -9.762 8.519 1.00 88.44 90 GLU A O 1
ATOM 775 N N . ASP A 1 91 ? -17.460 -8.688 10.033 1.00 89.25 91 ASP A N 1
ATOM 776 C CA . ASP A 1 91 ? -17.528 -7.392 9.352 1.00 89.25 91 ASP A CA 1
ATOM 777 C C . ASP A 1 91 ? -16.481 -7.275 8.230 1.00 89.25 91 ASP A C 1
ATOM 779 O O . ASP A 1 91 ? -15.281 -7.493 8.428 1.00 89.25 91 ASP A O 1
ATOM 783 N N . GLU A 1 92 ? -16.910 -6.842 7.041 1.00 86.88 92 GLU A N 1
ATOM 784 C CA . GLU A 1 92 ? -16.026 -6.692 5.878 1.00 86.88 92 GLU A CA 1
ATOM 785 C C . GLU A 1 92 ? -14.838 -5.747 6.121 1.00 86.88 92 GLU A C 1
ATOM 787 O O . GLU A 1 92 ? -13.769 -5.936 5.537 1.00 86.88 92 GLU A O 1
ATOM 792 N N . ARG A 1 93 ? -14.978 -4.728 6.981 1.00 89.25 93 ARG A N 1
ATOM 793 C CA . ARG A 1 93 ? -13.892 -3.783 7.304 1.00 89.25 93 ARG A CA 1
ATOM 794 C C . ARG A 1 93 ? -12.770 -4.465 8.078 1.00 89.25 93 ARG A C 1
ATOM 796 O O . ARG A 1 93 ? -11.618 -4.059 7.944 1.00 89.25 93 ARG A O 1
ATOM 803 N N . CYS A 1 94 ? -13.090 -5.520 8.826 1.00 88.06 94 CYS A N 1
ATOM 804 C CA . CYS A 1 94 ? -12.115 -6.367 9.500 1.00 88.06 94 CYS A CA 1
ATOM 805 C C . CYS A 1 94 ? -11.280 -7.144 8.471 1.00 88.06 94 CYS A C 1
ATOM 807 O O . CYS A 1 94 ? -10.054 -7.173 8.553 1.00 88.06 94 CYS A O 1
ATOM 809 N N . LEU A 1 95 ? -11.921 -7.685 7.426 1.00 88.44 95 LEU A N 1
ATOM 810 C CA . LEU A 1 95 ? -11.257 -8.456 6.365 1.00 88.44 95 LEU A CA 1
ATOM 811 C C . LEU A 1 95 ? -10.241 -7.640 5.546 1.00 88.44 95 LEU A C 1
ATOM 813 O O . LEU A 1 95 ? -9.310 -8.221 4.992 1.00 88.44 95 LEU A O 1
ATOM 817 N N . ARG A 1 96 ? -10.374 -6.308 5.505 1.00 91.94 96 ARG A N 1
ATOM 818 C CA . ARG A 1 96 ? -9.464 -5.388 4.788 1.00 91.94 96 ARG A CA 1
ATOM 819 C C . ARG A 1 96 ? -8.146 -5.095 5.521 1.00 91.94 96 ARG A C 1
ATOM 821 O O . ARG A 1 96 ? -7.325 -4.341 4.996 1.00 91.94 96 ARG A O 1
ATOM 828 N N . LEU A 1 97 ? -7.966 -5.631 6.727 1.00 93.44 97 LEU A N 1
ATOM 829 C CA . LEU A 1 97 ? -6.800 -5.413 7.587 1.00 93.44 97 LEU A CA 1
ATOM 830 C C . LEU A 1 97 ? -6.094 -6.731 7.905 1.00 93.44 97 LEU A C 1
ATOM 832 O O . LEU A 1 97 ? -6.733 -7.788 7.939 1.00 93.44 97 LEU A O 1
ATOM 836 N N . GLU A 1 98 ? -4.795 -6.683 8.196 1.00 92.00 98 GLU A N 1
ATOM 837 C CA . GLU A 1 98 ? -4.073 -7.858 8.682 1.00 92.00 98 GLU A CA 1
ATOM 838 C C . GLU A 1 98 ? -4.489 -8.202 10.116 1.00 92.00 98 GLU A C 1
ATOM 840 O O . GLU A 1 98 ? -4.980 -7.361 10.868 1.00 92.00 98 GLU A O 1
ATOM 845 N N . LYS A 1 99 ? -4.289 -9.460 10.528 1.00 91.12 99 LYS A N 1
ATOM 846 C CA . LYS A 1 99 ? -4.672 -9.903 11.881 1.00 91.12 99 LYS A CA 1
ATOM 847 C C . LYS A 1 99 ? -3.971 -9.108 12.987 1.00 91.12 99 LYS A C 1
ATOM 849 O O . LYS A 1 99 ? -4.583 -8.867 14.023 1.00 91.12 99 LYS A O 1
ATOM 854 N N . LEU A 1 100 ? -2.720 -8.707 12.753 1.00 92.50 100 LEU A N 1
ATOM 855 C CA . LEU A 1 100 ? -1.949 -7.890 13.690 1.00 92.50 100 LEU A CA 1
ATOM 856 C C . LEU A 1 100 ? -2.538 -6.482 13.812 1.00 92.50 100 LEU A C 1
ATOM 858 O O . LEU A 1 100 ? -2.823 -6.056 14.927 1.00 92.50 100 LEU A O 1
ATOM 862 N N . ASP A 1 101 ? -2.834 -5.825 12.687 1.00 92.62 101 ASP A N 1
ATOM 863 C CA . ASP A 1 101 ? -3.438 -4.486 12.687 1.00 92.62 101 ASP A CA 1
ATOM 864 C C . ASP A 1 101 ? -4.777 -4.471 13.426 1.00 92.62 101 ASP A C 1
ATOM 866 O O . ASP A 1 101 ? -5.058 -3.571 14.213 1.00 92.62 101 ASP A O 1
ATOM 870 N N . ARG A 1 102 ? -5.622 -5.486 13.201 1.00 93.75 102 ARG A N 1
ATOM 871 C CA . ARG A 1 102 ? -6.930 -5.593 13.869 1.00 93.75 102 ARG A CA 1
ATOM 872 C C . ARG A 1 102 ? -6.781 -5.597 15.388 1.00 93.75 102 ARG A C 1
ATOM 874 O O . ARG A 1 102 ? -7.547 -4.913 16.067 1.00 93.75 102 ARG A O 1
ATOM 881 N N . LEU A 1 103 ? -5.816 -6.369 15.894 1.00 93.12 103 LEU A N 1
ATOM 882 C CA . LEU A 1 103 ? -5.539 -6.482 17.321 1.00 93.12 103 LEU A CA 1
ATOM 883 C C . LEU A 1 103 ? -4.949 -5.180 17.872 1.00 93.12 103 LEU A C 1
ATOM 885 O O . LEU A 1 103 ? -5.443 -4.683 18.878 1.00 93.12 103 LEU A O 1
ATOM 889 N N . GLU A 1 104 ? -3.966 -4.592 17.190 1.00 93.19 104 GLU A N 1
ATOM 890 C CA . GLU A 1 104 ? -3.346 -3.329 17.608 1.00 93.19 104 GLU A CA 1
ATOM 891 C C . GLU A 1 104 ? -4.380 -2.196 17.680 1.00 93.19 104 GLU A C 1
ATOM 893 O O . GLU A 1 104 ? -4.480 -1.486 18.681 1.00 93.19 104 GLU A O 1
ATOM 898 N N . ILE A 1 105 ? -5.225 -2.056 16.654 1.00 94.00 105 ILE A N 1
ATOM 899 C CA . ILE A 1 105 ? -6.284 -1.040 16.632 1.00 94.00 105 ILE A CA 1
ATOM 900 C C . ILE A 1 105 ? -7.296 -1.294 17.748 1.00 94.00 105 ILE A C 1
ATOM 902 O O . ILE A 1 105 ? -7.742 -0.342 18.393 1.00 94.00 105 ILE A O 1
ATOM 906 N N . PHE A 1 106 ? -7.658 -2.555 17.989 1.00 93.75 106 PHE A N 1
ATOM 907 C CA . PHE A 1 106 ? -8.546 -2.918 19.086 1.00 93.75 106 PHE A CA 1
ATOM 908 C C . PHE A 1 106 ? -7.954 -2.510 20.439 1.00 93.75 106 PHE A C 1
ATOM 910 O O . PHE A 1 106 ? -8.622 -1.813 21.200 1.00 93.75 106 PHE A O 1
ATOM 917 N N . GLU A 1 107 ? -6.699 -2.857 20.720 1.00 92.31 107 GLU A N 1
ATOM 918 C CA . GLU A 1 107 ? -6.020 -2.494 21.968 1.00 92.31 107 GLU A CA 1
ATOM 919 C C . GLU A 1 107 ? -5.924 -0.975 22.151 1.00 92.31 107 GLU A C 1
ATOM 921 O O . GLU A 1 107 ? -6.200 -0.469 23.240 1.00 92.31 107 GLU A O 1
ATOM 926 N N . ILE A 1 108 ? -5.637 -0.228 21.080 1.00 92.00 108 ILE A N 1
ATOM 927 C CA . ILE A 1 108 ? -5.648 1.241 21.097 1.00 92.00 108 ILE A CA 1
ATOM 928 C C . ILE A 1 108 ? -7.036 1.770 21.470 1.00 92.00 108 ILE A C 1
ATOM 930 O O . ILE A 1 108 ? -7.154 2.671 22.301 1.00 92.00 108 ILE A O 1
ATOM 934 N N . VAL A 1 109 ? -8.097 1.243 20.855 1.00 91.19 109 VAL A N 1
ATOM 935 C CA . VAL A 1 109 ? -9.475 1.669 21.133 1.00 91.19 109 VAL A CA 1
AT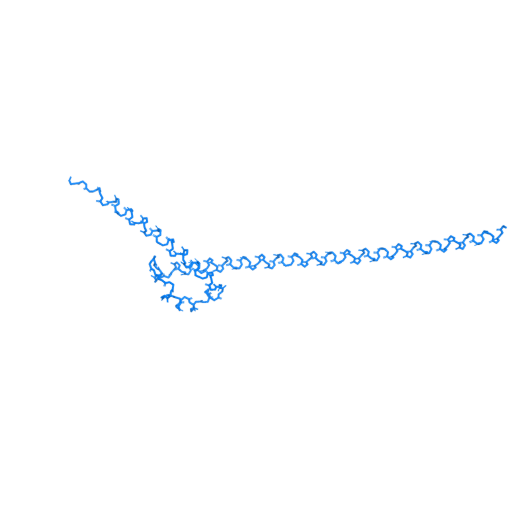OM 936 C C . VAL A 1 109 ? -9.845 1.380 22.587 1.00 91.19 109 VAL A C 1
ATOM 938 O O . VAL A 1 109 ? -10.327 2.282 23.272 1.00 91.19 109 VAL A O 1
ATOM 941 N N . ILE A 1 110 ? -9.558 0.175 23.084 1.00 91.69 110 ILE A N 1
ATOM 942 C CA . ILE A 1 110 ? -9.782 -0.199 24.486 1.00 91.69 110 ILE A CA 1
ATOM 943 C C . ILE A 1 110 ? -8.993 0.702 25.440 1.00 91.69 110 ILE A C 1
ATOM 945 O O . ILE A 1 110 ? -9.556 1.168 26.428 1.00 91.69 110 ILE A O 1
ATOM 949 N N . GLY A 1 111 ? -7.732 1.011 25.132 1.00 87.94 111 GLY A N 1
ATOM 950 C CA . GLY A 1 111 ? -6.906 1.916 25.932 1.00 87.94 111 GLY A CA 1
ATOM 951 C C . GLY A 1 111 ? -7.480 3.333 26.014 1.00 87.94 111 GLY A C 1
ATOM 952 O O . GLY A 1 111 ? -7.479 3.938 27.086 1.00 87.94 111 GLY A O 1
ATOM 953 N N . VAL A 1 112 ? -8.036 3.851 24.914 1.00 85.56 112 VAL A N 1
ATOM 954 C CA . VAL A 1 112 ? -8.721 5.155 24.901 1.00 85.56 112 VAL A CA 1
ATOM 955 C C . VAL A 1 112 ? -9.993 5.118 25.747 1.00 85.56 112 VAL A C 1
ATOM 957 O O . VAL A 1 112 ? -10.206 6.032 26.542 1.00 85.56 112 VAL A O 1
ATOM 960 N N . PHE A 1 113 ? -10.810 4.067 25.625 1.00 85.00 113 PHE A N 1
ATOM 961 C CA . PHE A 1 113 ? -12.000 3.894 26.464 1.00 85.00 113 PHE A CA 1
ATOM 962 C C . PHE A 1 113 ? -11.635 3.798 27.948 1.00 85.00 113 PHE A C 1
ATOM 964 O O . PHE A 1 113 ? -12.207 4.518 28.754 1.00 85.00 113 PHE A O 1
ATOM 971 N N . ALA A 1 114 ? -10.628 2.997 28.302 1.00 82.19 114 ALA A N 1
ATOM 972 C CA . ALA A 1 114 ? -10.160 2.851 29.678 1.00 82.19 114 ALA A CA 1
ATOM 973 C C . ALA A 1 114 ? -9.607 4.160 30.252 1.00 82.19 114 ALA A C 1
ATOM 975 O O . ALA A 1 114 ? -9.872 4.483 31.405 1.00 82.19 114 ALA A O 1
ATOM 976 N N . SER A 1 115 ? -8.867 4.936 29.453 1.00 80.00 115 SER A N 1
ATOM 977 C CA . SER A 1 115 ? -8.377 6.248 29.877 1.00 80.00 115 SER A CA 1
ATOM 978 C C . SER A 1 115 ? -9.527 7.235 30.075 1.00 80.00 115 SER A C 1
ATOM 980 O O . SER A 1 115 ? -9.546 7.942 31.079 1.00 80.00 115 SER A O 1
ATOM 982 N N . SER A 1 116 ? -10.501 7.260 29.162 1.00 77.12 116 SER A N 1
ATOM 983 C CA . SER A 1 116 ? -11.679 8.122 29.284 1.00 77.12 116 SER A CA 1
ATOM 984 C C . SER A 1 116 ? -12.519 7.755 30.508 1.00 77.12 116 SER A C 1
ATOM 986 O O . SER A 1 116 ? -12.847 8.635 31.299 1.00 77.12 116 SER A O 1
ATOM 988 N N . ASP A 1 117 ? -12.821 6.470 30.699 1.00 74.44 117 ASP A N 1
ATOM 989 C CA . ASP A 1 117 ? -13.564 5.958 31.855 1.00 74.44 117 ASP A CA 1
ATOM 990 C C . ASP A 1 117 ? -12.824 6.255 33.167 1.00 74.44 117 ASP A C 1
ATOM 992 O O . ASP A 1 117 ? -13.440 6.665 34.149 1.00 74.44 117 ASP A O 1
ATOM 996 N N . PHE A 1 118 ? -11.494 6.128 33.177 1.00 73.38 118 PHE A N 1
ATOM 997 C CA . PHE A 1 118 ? -10.665 6.474 34.329 1.00 73.38 118 PHE A CA 1
ATOM 998 C C . PHE A 1 118 ? -10.759 7.963 34.684 1.00 73.38 118 PHE A C 1
ATOM 1000 O O . PHE A 1 118 ? -10.959 8.304 35.848 1.00 73.38 118 PHE A O 1
ATOM 1007 N N . TRP A 1 119 ? -10.677 8.860 33.696 1.00 71.00 119 TRP A N 1
ATOM 1008 C CA . TRP A 1 119 ? -10.860 10.297 33.927 1.00 71.00 119 TRP A CA 1
ATOM 1009 C C . TRP A 1 119 ? -12.262 10.629 34.447 1.00 71.00 119 TRP A C 1
ATOM 1011 O O . TRP A 1 119 ? -12.392 11.468 35.341 1.00 71.00 119 TRP A O 1
ATOM 1021 N N . TYR A 1 120 ? -13.302 9.958 33.943 1.00 71.94 120 TYR A N 1
ATOM 1022 C CA . TYR A 1 120 ? -14.663 10.113 34.458 1.00 71.94 120 TYR A CA 1
ATOM 1023 C C . TYR A 1 120 ? -14.799 9.640 35.909 1.00 71.94 120 TYR A C 1
ATOM 1025 O O . TYR A 1 120 ? -15.461 10.315 36.698 1.00 71.94 120 TYR A O 1
ATOM 1033 N N . GLU A 1 121 ? -14.156 8.535 36.290 1.00 73.44 121 GLU A N 1
ATOM 1034 C CA . GLU A 1 121 ? -14.191 8.037 37.669 1.00 73.44 121 GLU A CA 1
ATOM 1035 C C . GLU A 1 121 ? -13.432 8.963 38.630 1.00 73.44 121 GLU A C 1
ATOM 1037 O O . GLU A 1 121 ? -13.941 9.294 39.698 1.00 73.44 121 GLU A O 1
ATOM 1042 N N . ILE A 1 122 ? -12.267 9.477 38.224 1.00 76.81 122 ILE A N 1
ATOM 1043 C CA . ILE A 1 122 ? -11.521 10.479 38.999 1.00 76.81 122 ILE A CA 1
ATOM 1044 C C . ILE A 1 122 ? -12.344 11.763 39.170 1.00 76.81 122 ILE A C 1
ATOM 1046 O O . ILE A 1 122 ? -12.427 12.293 40.278 1.00 76.81 122 ILE A O 1
ATOM 1050 N N . LEU A 1 123 ? -12.992 12.268 38.116 1.00 72.88 123 LEU A N 1
ATOM 1051 C CA . LEU A 1 123 ? -13.890 13.426 38.218 1.00 72.88 123 LEU A CA 1
ATOM 1052 C C . LEU A 1 123 ? -15.077 13.149 39.149 1.00 72.88 123 LEU A C 1
ATOM 1054 O O . LEU A 1 123 ? -15.404 13.997 39.976 1.00 72.88 123 LEU A O 1
ATOM 1058 N N . ARG A 1 124 ? -15.692 11.963 39.061 1.00 75.25 124 ARG A N 1
ATOM 1059 C CA . ARG A 1 124 ? -16.775 11.544 39.961 1.00 75.25 124 ARG A CA 1
ATOM 1060 C C . ARG A 1 124 ? -16.314 11.544 41.418 1.00 75.25 124 ARG A C 1
ATOM 1062 O O . ARG A 1 124 ? -17.014 12.095 42.258 1.00 75.25 124 ARG A O 1
ATOM 1069 N N . MET A 1 125 ? -15.151 10.969 41.715 1.00 79.62 125 MET A N 1
ATOM 1070 C CA . MET A 1 125 ? -14.608 10.915 43.076 1.00 79.62 125 MET A CA 1
ATOM 1071 C C . MET A 1 125 ? -14.298 12.311 43.633 1.00 79.62 125 MET A C 1
ATOM 1073 O O . MET A 1 125 ? -14.662 12.602 44.767 1.00 79.62 125 MET A O 1
ATOM 1077 N N . ASN A 1 126 ? -13.738 13.211 42.818 1.00 74.75 126 ASN A N 1
ATOM 1078 C CA . ASN A 1 126 ? -13.459 14.591 43.234 1.00 74.75 126 ASN A CA 1
ATOM 1079 C C . ASN A 1 126 ? -14.727 15.451 43.423 1.00 74.75 126 ASN A C 1
ATOM 1081 O O . ASN A 1 126 ? -14.693 16.426 44.168 1.00 74.75 126 ASN A O 1
ATOM 1085 N N . MET A 1 127 ? -15.854 15.116 42.780 1.00 65.19 127 MET A N 1
ATOM 1086 C CA . MET A 1 127 ? -17.131 15.825 42.979 1.00 65.19 127 MET A CA 1
ATOM 1087 C C . MET A 1 127 ? -17.908 15.373 44.227 1.00 65.19 127 MET A C 1
ATOM 1089 O O . MET A 1 127 ? -18.809 16.086 44.663 1.00 65.19 127 MET A O 1
ATOM 1093 N N . VAL A 1 128 ? -17.586 14.215 44.813 1.00 60.56 128 VAL A N 1
ATOM 1094 C CA . VAL A 1 128 ? -18.280 13.687 46.005 1.00 60.56 128 VAL A CA 1
ATOM 1095 C C . VAL A 1 128 ? -17.736 14.290 47.313 1.00 60.56 128 VAL A C 1
ATOM 1097 O O . VAL A 1 128 ? -18.431 14.278 48.323 1.00 60.56 128 VAL A O 1
ATOM 1100 N N . GLU A 1 129 ? -16.552 14.911 47.308 1.00 56.31 129 GLU A N 1
ATOM 1101 C CA . GLU A 1 129 ? -15.930 15.485 48.517 1.00 56.31 129 GLU A CA 1
ATOM 1102 C C . GLU A 1 129 ? -16.359 16.937 48.849 1.00 56.31 129 GLU A C 1
ATOM 1104 O O . GLU A 1 129 ? -15.873 17.527 49.816 1.00 56.31 129 GLU A O 1
ATOM 1109 N N . HIS A 1 130 ? -17.295 17.535 48.098 1.00 55.25 130 HIS A N 1
ATOM 1110 C CA . HIS A 1 130 ? -17.745 18.926 48.293 1.00 55.25 1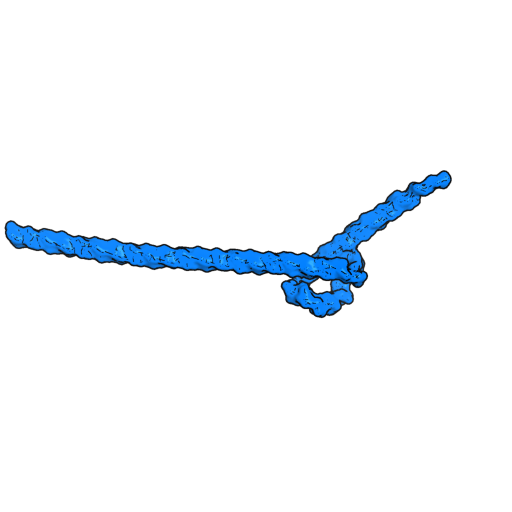30 HIS A CA 1
ATOM 1111 C C . HIS A 1 130 ? -19.269 19.088 48.421 1.00 55.25 130 HIS A C 1
ATOM 1113 O O . HIS A 1 130 ? -19.877 19.946 47.783 1.00 55.25 130 HIS A O 1
ATOM 1119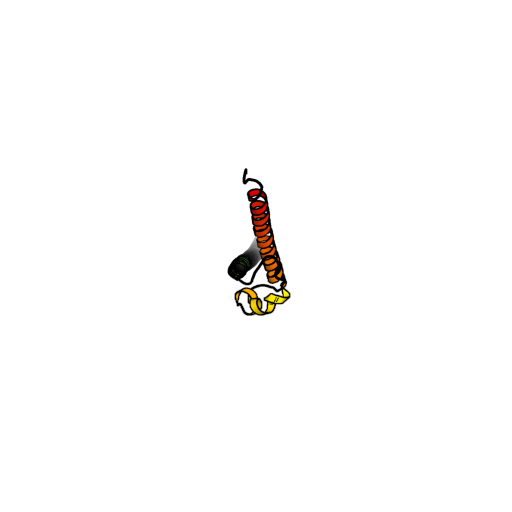 N N . THR A 1 131 ? -19.900 18.321 49.310 1.00 48.06 131 THR A N 1
ATOM 1120 C CA . THR A 1 131 ? -21.184 18.730 49.907 1.00 48.06 131 THR A CA 1
ATOM 1121 C C . THR A 1 1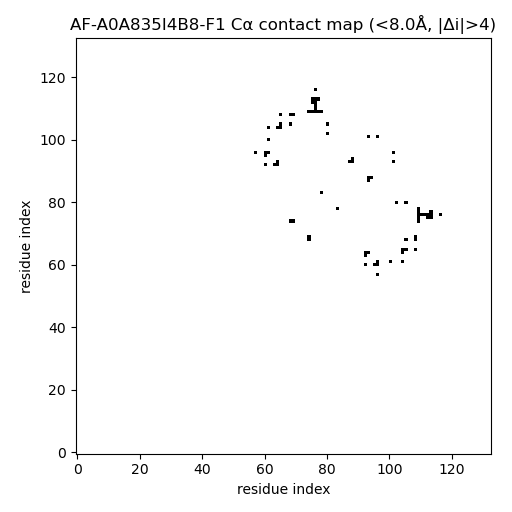31 ? -20.932 19.217 51.337 1.00 48.06 131 THR A C 1
ATOM 1123 O O . THR A 1 131 ? -20.761 18.376 52.224 1.00 48.06 131 THR A O 1
ATOM 1126 N N . PRO A 1 132 ? -20.864 20.539 51.592 1.00 49.44 132 PRO A N 1
ATOM 1127 C CA . PRO A 1 132 ? -20.817 21.039 52.955 1.00 49.44 132 PRO A CA 1
ATOM 1128 C C . PRO A 1 132 ? -22.180 20.799 53.613 1.00 49.44 132 PRO A C 1
ATOM 1130 O O . PRO A 1 132 ? -23.217 21.177 53.064 1.00 49.44 132 PRO A O 1
ATOM 1133 N N . SER A 1 133 ? -22.131 20.108 54.754 1.00 51.00 133 SER A N 1
ATOM 1134 C CA . SER A 1 133 ? -23.221 19.986 55.726 1.00 51.00 133 SER A CA 1
ATOM 1135 C C . SER A 1 133 ? -23.619 21.337 56.308 1.00 51.00 133 SER A C 1
ATOM 1137 O O . SER A 1 133 ? -22.757 22.242 56.364 1.00 51.00 133 SER A O 1
#

Radius of gyration: 37.05 Å; Cα contacts (8 Å, |Δi|>4): 40; chains: 1; bounding box: 76×35×115 Å

Foldseek 3Di:
DVVVVVVVVVVVVVVVVVVVVVVVVVVVVVVVVVVVVVVVVVVVVVVVVVVVVVVVLQVVLLVVLLVVLVPDPPQALPDDCVVCVVVSVVDVSCVSDDPVSNVVSSVVSSVVRNVVVVVVVVVVVVVVVDDDD

Solvent-accessible surface area (backbone atoms only — not comparable to full-atom values): 7507 Å² total; per-residue (Å²): 107,76,68,58,54,52,50,52,52,51,52,49,52,50,51,53,51,52,50,53,52,50,53,50,51,52,55,52,51,50,55,51,49,54,53,48,54,54,50,54,50,51,53,52,52,50,53,51,51,53,53,50,51,53,51,53,49,50,55,47,45,53,54,54,39,50,53,50,53,71,68,35,90,83,63,47,56,82,66,57,64,89,83,44,44,72,71,49,63,73,36,70,59,47,70,75,47,54,76,65,56,54,49,52,53,49,53,51,51,32,50,51,44,38,52,51,54,49,53,51,50,53,52,52,58,66,60,67,79,71,74,86,128

Sequence (133 aa):
EAKDAFKALLEYAIIEYEWNLTANVESAVERVRHRKDLFESYLAELKKKEKAKAHEEHKRNIREYKQFLQSCDFIKANIQWRKVQDRLEEDERCLRLEKLDRLEIFEIVIGVFASSDFWYEILRMNMVEHTPS

Mean predicted aligned error: 11.15 Å

Organism: NCBI:txid261450